Protein AF-A0A7W6NWY3-F1 (afdb_monomer)

Foldseek 3Di:
DQFQCLLAFVPAAAQFKKFKDKQPGPTFWIWHWNHHGGFKTKIWTFGADPNRTQGAIWIWGHPDNDQWDWIWIDGRPHDTDTWTWGHDPQWIWTQDPNAIQIGHRDDQRWGWGGGPPRCIIMTIHTPVDDQDPVNVVVSHVPDD

Mean predicted aligned error: 6.95 Å

Nearest PDB structures (foldseek):
  2dm5-assembly1_A  TM=4.676E-01  e=1.632E-01  Mus musculus
  1yp7-assembly1_A  TM=4.161E-01  e=1.074E-01  Mus musculus
  8rth-assembly1_A  TM=4.627E-01  e=1.544E+00  Trypanosoma brucei
  8f3d-assembly1_H  TM=4.581E-01  e=2.744E+00  Leishmania tarentolae
  2d4r-assembly1_A  TM=4.321E-01  e=7.803E+00  Thermus thermophilus HB8

Solvent-accessible surface area (backbone atoms only — not comparable to full-atom values): 7462 Å² total; per-residue (Å²): 95,38,39,51,58,57,22,34,34,82,83,58,41,62,73,33,47,26,38,28,28,38,58,72,49,69,77,38,33,36,33,36,26,74,34,66,39,49,44,35,40,29,35,38,40,44,33,48,61,95,86,42,81,46,62,35,34,37,37,42,38,44,84,54,55,55,41,56,54,64,26,41,36,24,57,51,68,48,71,79,36,83,21,49,34,43,44,56,97,57,29,39,41,35,48,47,98,84,24,42,41,41,27,30,38,69,102,64,58,48,25,40,38,42,40,62,94,49,102,49,41,34,37,37,40,44,66,91,52,85,83,46,74,73,58,54,49,49,40,63,62,69,78,130

Structure (mmCIF, N/CA/C/O backbone):
data_AF-A0A7W6NWY3-F1
#
_entry.id   AF-A0A7W6NWY3-F1
#
loop_
_atom_site.group_PDB
_atom_site.id
_atom_site.type_symbol
_atom_site.label_atom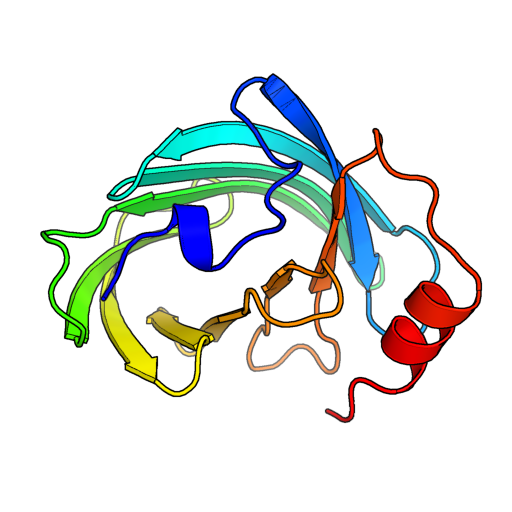_id
_atom_site.label_alt_id
_atom_site.label_comp_id
_atom_site.label_asym_id
_atom_site.label_entity_id
_atom_site.label_seq_id
_atom_site.pdbx_PDB_ins_code
_atom_site.Cartn_x
_atom_site.Cartn_y
_atom_site.Cartn_z
_atom_site.occupancy
_atom_site.B_iso_or_equiv
_atom_site.auth_seq_id
_atom_site.auth_comp_id
_atom_site.auth_asym_id
_atom_site.auth_atom_id
_atom_site.pdbx_PDB_model_num
ATOM 1 N N . MET A 1 1 ? -14.982 -7.746 3.699 1.00 83.75 1 MET A N 1
ATOM 2 C CA . MET A 1 1 ? -14.112 -8.157 4.825 1.00 83.75 1 MET A CA 1
ATOM 3 C C . MET A 1 1 ? -12.797 -7.428 4.657 1.00 83.75 1 MET A C 1
ATOM 5 O O . MET A 1 1 ? -12.273 -7.484 3.552 1.00 83.75 1 MET A O 1
ATOM 9 N N . ALA A 1 2 ? -12.292 -6.750 5.687 1.00 87.50 2 ALA A N 1
ATOM 10 C CA . ALA A 1 2 ? -11.055 -5.959 5.627 1.00 87.50 2 ALA A CA 1
ATOM 11 C C . ALA A 1 2 ? -9.777 -6.799 5.772 1.00 87.50 2 ALA A C 1
ATOM 13 O O . ALA A 1 2 ? -8.904 -6.501 6.576 1.00 87.50 2 ALA A O 1
ATOM 14 N N . ASP A 1 3 ? -9.677 -7.860 4.978 1.00 90.69 3 ASP A N 1
ATOM 15 C CA . ASP A 1 3 ? -8.466 -8.670 4.880 1.00 90.69 3 ASP A CA 1
ATOM 16 C C . ASP A 1 3 ? -7.504 -8.050 3.865 1.00 90.69 3 ASP A C 1
ATOM 18 O O . ASP A 1 3 ? -7.724 -8.149 2.657 1.00 90.69 3 ASP A O 1
ATOM 22 N N . LEU A 1 4 ? -6.442 -7.406 4.354 1.00 88.69 4 LEU A N 1
ATOM 23 C CA . LEU A 1 4 ? -5.458 -6.694 3.532 1.00 88.69 4 LEU A CA 1
ATOM 24 C C . LEU A 1 4 ? -4.803 -7.575 2.465 1.00 88.69 4 LEU A C 1
ATOM 26 O O . LEU A 1 4 ? -4.463 -7.072 1.397 1.00 88.69 4 LEU A O 1
ATOM 30 N N . THR A 1 5 ? -4.688 -8.885 2.702 1.00 88.12 5 THR A N 1
ATOM 31 C CA . THR A 1 5 ? -4.099 -9.818 1.727 1.00 88.12 5 THR A CA 1
ATOM 32 C C . THR A 1 5 ? -4.967 -9.999 0.482 1.00 88.12 5 THR A C 1
ATOM 34 O O . THR A 1 5 ? -4.467 -10.410 -0.560 1.00 88.12 5 THR A O 1
ATOM 37 N N . LYS A 1 6 ? -6.261 -9.662 0.565 1.00 86.31 6 LYS A N 1
ATOM 38 C CA . LYS A 1 6 ? -7.222 -9.790 -0.540 1.00 86.31 6 LYS A CA 1
ATOM 39 C C . LYS A 1 6 ? -7.321 -8.544 -1.416 1.00 86.31 6 LYS A C 1
ATOM 41 O O . LYS A 1 6 ? -7.974 -8.597 -2.451 1.00 86.31 6 LYS A O 1
ATOM 46 N N . PHE A 1 7 ? -6.720 -7.431 -0.995 1.00 83.19 7 PHE A N 1
ATOM 47 C CA . PHE A 1 7 ? -6.793 -6.151 -1.710 1.00 83.19 7 PHE A CA 1
ATOM 48 C C . PHE A 1 7 ? -5.500 -5.787 -2.440 1.00 83.19 7 PHE A C 1
ATOM 50 O O . PHE A 1 7 ? -5.420 -4.721 -3.044 1.00 83.19 7 PHE A O 1
ATOM 57 N N . VAL A 1 8 ? -4.496 -6.657 -2.375 1.00 80.25 8 VAL A N 1
ATOM 58 C CA . VAL A 1 8 ? -3.223 -6.511 -3.079 1.00 80.25 8 VAL A CA 1
ATOM 59 C C . VAL A 1 8 ? -3.007 -7.700 -4.008 1.00 80.25 8 VAL A C 1
ATOM 61 O O . VAL A 1 8 ? -3.720 -8.702 -3.926 1.00 80.25 8 VAL A O 1
ATOM 64 N N . ASN A 1 9 ? -2.018 -7.601 -4.896 1.00 79.31 9 ASN A N 1
ATOM 65 C CA . ASN A 1 9 ? -1.660 -8.709 -5.775 1.00 79.31 9 ASN A CA 1
ATOM 66 C C . ASN A 1 9 ? -1.306 -9.970 -4.948 1.00 79.31 9 ASN A C 1
ATOM 68 O O . ASN A 1 9 ? -0.433 -9.878 -4.086 1.00 79.31 9 ASN A O 1
ATOM 72 N N . PRO A 1 10 ? -1.903 -11.149 -5.220 1.00 79.75 10 PRO A N 1
ATOM 73 C CA . PRO A 1 10 ? -1.596 -12.396 -4.504 1.00 79.75 10 PRO A CA 1
ATOM 74 C C . PRO A 1 10 ? -0.128 -12.848 -4.579 1.00 79.75 10 PRO A C 1
ATOM 76 O O . PRO A 1 10 ? 0.322 -13.656 -3.761 1.00 79.75 10 PRO A O 1
ATOM 79 N N . ALA A 1 11 ? 0.615 -12.366 -5.575 1.00 81.56 11 ALA A N 1
ATOM 80 C CA . ALA A 1 11 ? 2.046 -12.589 -5.700 1.00 81.56 11 ALA A CA 1
ATOM 81 C C . ALA A 1 11 ? 2.869 -11.786 -4.686 1.00 81.56 11 ALA A C 1
ATOM 83 O O . ALA A 1 11 ? 3.958 -12.224 -4.316 1.00 81.56 11 ALA A O 1
ATOM 84 N N . LEU A 1 12 ? 2.352 -10.649 -4.204 1.00 83.44 12 LEU A N 1
ATOM 85 C CA . LEU A 1 12 ? 3.005 -9.878 -3.154 1.00 83.44 12 LEU A CA 1
ATOM 86 C C . LEU A 1 12 ? 2.966 -10.674 -1.855 1.00 83.44 12 LEU A C 1
ATOM 88 O O . LEU A 1 12 ? 1.911 -11.047 -1.343 1.00 83.44 12 LEU A O 1
ATOM 92 N N . LYS A 1 13 ? 4.150 -10.929 -1.313 1.00 86.62 13 LYS A N 1
ATOM 93 C CA . LYS A 1 13 ? 4.365 -11.626 -0.046 1.00 86.62 13 LYS A CA 1
ATOM 94 C C . LYS A 1 13 ? 5.418 -10.876 0.743 1.00 86.62 13 LYS A C 1
ATOM 96 O O . LYS A 1 13 ? 6.154 -10.070 0.191 1.00 86.62 13 LYS A O 1
ATOM 101 N N . GLN A 1 14 ? 5.508 -11.138 2.040 1.00 91.00 14 GLN A N 1
ATOM 102 C CA . GLN A 1 14 ? 6.591 -10.582 2.844 1.00 91.00 14 GLN A CA 1
ATOM 103 C C . GLN A 1 14 ? 7.959 -10.903 2.215 1.00 91.00 14 GLN A C 1
ATOM 105 O O . GLN A 1 14 ? 8.239 -12.056 1.899 1.00 91.00 14 GLN A O 1
ATOM 110 N N . GLY A 1 15 ? 8.798 -9.878 2.066 1.00 89.50 15 GLY A N 1
ATOM 111 C CA . GLY A 1 15 ? 10.108 -9.956 1.419 1.00 89.50 15 GLY A CA 1
ATOM 112 C C . GLY A 1 15 ? 10.085 -9.729 -0.095 1.00 89.50 15 GLY A C 1
ATOM 113 O O . GLY A 1 15 ? 11.146 -9.511 -0.670 1.00 89.50 15 GLY A O 1
ATOM 114 N N . GLU A 1 16 ? 8.909 -9.728 -0.726 1.00 90.12 16 GLU A N 1
ATOM 115 C CA . GLU A 1 16 ? 8.770 -9.538 -2.170 1.00 90.12 16 GLU A CA 1
ATOM 116 C C . GLU A 1 16 ? 9.060 -8.086 -2.564 1.00 90.12 16 GLU A C 1
ATOM 118 O O . GLU A 1 16 ? 8.642 -7.144 -1.878 1.00 90.12 16 GLU A O 1
ATOM 123 N N . THR A 1 17 ? 9.752 -7.903 -3.684 1.00 92.19 17 THR A N 1
ATOM 124 C CA . THR A 1 17 ? 9.954 -6.597 -4.314 1.00 92.19 17 THR A CA 1
ATOM 125 C C . THR A 1 17 ? 8.859 -6.298 -5.326 1.00 92.19 17 THR A C 1
ATOM 127 O O . THR A 1 17 ? 8.243 -7.191 -5.910 1.00 92.19 17 THR A O 1
ATOM 130 N N . TYR A 1 18 ? 8.611 -5.017 -5.545 1.00 89.19 18 TYR A N 1
ATOM 131 C CA . TYR A 1 18 ? 7.637 -4.562 -6.520 1.00 89.19 18 TYR A CA 1
ATOM 132 C C . TYR A 1 18 ? 8.108 -3.299 -7.221 1.00 89.19 18 TYR A C 1
ATOM 134 O O . TYR A 1 18 ? 8.849 -2.490 -6.661 1.00 89.19 18 TYR A O 1
ATOM 142 N N . ASP A 1 19 ? 7.634 -3.125 -8.440 1.00 88.81 19 ASP A N 1
ATOM 143 C CA . ASP A 1 19 ? 7.827 -1.938 -9.242 1.00 88.81 19 ASP A CA 1
ATOM 144 C C . ASP A 1 19 ? 6.690 -0.951 -8.975 1.00 88.81 19 ASP A C 1
ATOM 146 O O . ASP A 1 19 ? 5.539 -1.325 -8.719 1.00 88.81 19 ASP A O 1
ATOM 150 N N . VAL A 1 20 ? 7.037 0.333 -8.995 1.00 86.12 20 VAL A N 1
ATOM 151 C CA . VAL A 1 20 ? 6.106 1.435 -8.756 1.00 86.12 20 VAL A CA 1
ATOM 152 C C . VAL A 1 20 ? 5.921 2.186 -10.057 1.00 86.12 20 VAL A C 1
ATOM 154 O O . VAL A 1 20 ? 6.890 2.640 -10.666 1.00 86.12 20 VAL A O 1
ATOM 157 N N . TYR A 1 21 ? 4.670 2.359 -10.454 1.00 83.75 21 TYR A N 1
ATOM 158 C CA . TYR A 1 21 ? 4.275 3.017 -11.687 1.00 83.75 21 TYR A CA 1
ATOM 159 C C . TYR A 1 21 ? 3.413 4.225 -11.373 1.00 83.75 21 TYR A C 1
ATOM 161 O O . TYR A 1 21 ? 2.702 4.269 -10.370 1.00 83.75 21 TYR A O 1
ATOM 169 N N . LEU A 1 22 ? 3.464 5.210 -12.255 1.00 77.69 22 LEU A N 1
ATOM 170 C CA . LEU A 1 22 ? 2.505 6.299 -12.280 1.00 77.69 22 LEU A CA 1
ATOM 171 C C . LEU A 1 22 ? 1.613 6.052 -13.493 1.00 77.69 22 LEU A C 1
ATOM 173 O O . LEU A 1 22 ? 2.135 5.731 -14.554 1.00 77.69 22 LEU A O 1
ATOM 177 N N . ASN A 1 23 ? 0.295 6.173 -13.343 1.00 69.25 23 ASN A N 1
ATOM 178 C CA . ASN A 1 23 ? -0.666 6.018 -14.440 1.00 69.25 23 ASN A CA 1
ATOM 179 C C . ASN A 1 23 ? -0.158 6.713 -15.727 1.00 69.25 23 ASN A C 1
ATOM 181 O O . ASN A 1 23 ? 0.214 7.888 -15.673 1.00 69.25 23 ASN A O 1
ATOM 185 N N . ARG A 1 24 ? -0.113 5.992 -16.857 1.00 64.62 24 ARG A N 1
ATOM 186 C CA . ARG A 1 24 ? 0.436 6.404 -18.173 1.00 64.62 24 ARG A CA 1
ATOM 187 C C . ARG A 1 24 ? 1.945 6.684 -18.264 1.00 64.62 24 ARG A C 1
ATOM 189 O O . ARG A 1 24 ? 2.402 7.142 -19.311 1.00 64.62 24 ARG A O 1
ATOM 196 N N . PHE A 1 25 ? 2.733 6.417 -17.228 1.00 66.94 25 PHE A N 1
ATOM 197 C CA . PHE A 1 25 ? 4.189 6.585 -17.242 1.00 66.94 25 PHE A CA 1
ATOM 198 C C . PHE A 1 25 ? 4.911 5.258 -16.970 1.00 66.94 25 PHE A C 1
ATOM 200 O O . PHE A 1 25 ? 4.372 4.391 -16.278 1.00 66.94 25 PHE A O 1
ATOM 207 N N . PRO A 1 26 ? 6.148 5.099 -17.482 1.00 76.25 26 PRO A N 1
ATOM 208 C CA . PRO A 1 26 ? 6.972 3.937 -17.168 1.00 76.25 26 PRO A CA 1
ATOM 209 C C . PRO A 1 26 ? 7.271 3.872 -15.667 1.00 76.25 26 PRO A C 1
ATOM 211 O O . PRO A 1 26 ? 7.032 4.831 -14.930 1.00 76.25 26 PRO A O 1
ATOM 214 N N . GLN A 1 27 ? 7.835 2.748 -15.230 1.00 85.06 27 GLN A N 1
ATOM 215 C CA . GLN A 1 27 ? 8.301 2.540 -13.863 1.00 85.06 27 GLN A CA 1
ATOM 216 C C . GLN A 1 27 ? 9.020 3.786 -13.311 1.00 85.06 27 GLN A C 1
ATOM 218 O O . GLN A 1 27 ? 10.026 4.249 -13.851 1.00 85.06 27 GLN A O 1
ATOM 223 N N . ILE A 1 28 ? 8.493 4.324 -12.213 1.00 85.31 28 ILE A N 1
ATOM 224 C CA . ILE A 1 28 ? 8.993 5.529 -11.535 1.00 85.31 28 ILE A CA 1
ATOM 225 C C . ILE A 1 28 ? 9.784 5.208 -10.265 1.00 85.31 28 ILE A C 1
ATOM 227 O O . ILE A 1 28 ? 10.295 6.117 -9.604 1.00 85.31 28 ILE A O 1
ATOM 231 N N . GLY A 1 29 ? 9.847 3.935 -9.887 1.00 88.88 29 GLY A N 1
ATOM 232 C CA . GLY A 1 29 ? 10.512 3.493 -8.677 1.00 88.88 29 GLY A CA 1
ATOM 233 C C . GLY A 1 29 ? 10.305 2.019 -8.387 1.00 88.88 29 GLY A C 1
ATOM 234 O O . GLY A 1 29 ? 9.854 1.244 -9.232 1.00 88.88 29 GLY A O 1
ATOM 235 N N . SER A 1 30 ? 10.635 1.652 -7.159 1.00 92.31 30 SER A N 1
ATOM 236 C CA . SER A 1 30 ? 10.494 0.295 -6.649 1.00 92.31 30 SER A CA 1
ATOM 237 C C . SER A 1 30 ? 10.161 0.322 -5.164 1.00 92.31 30 SER A C 1
ATOM 239 O O . SER A 1 30 ? 10.173 1.368 -4.508 1.00 92.31 30 SER A O 1
ATOM 241 N N . GLY A 1 31 ? 9.845 -0.839 -4.626 1.00 91.31 31 GLY A N 1
ATOM 242 C CA . GLY A 1 31 ? 9.584 -1.016 -3.219 1.00 91.31 31 GLY A CA 1
ATOM 243 C C . GLY A 1 31 ? 9.712 -2.466 -2.806 1.00 91.31 31 GLY A C 1
ATOM 244 O O . GLY A 1 31 ? 10.021 -3.350 -3.609 1.00 91.31 31 GLY A O 1
ATOM 245 N N . ASN A 1 32 ? 9.479 -2.711 -1.525 1.00 93.44 32 ASN A N 1
ATOM 246 C CA . ASN A 1 32 ? 9.433 -4.061 -0.996 1.00 93.44 32 ASN A CA 1
ATOM 247 C C . ASN A 1 32 ? 8.363 -4.197 0.084 1.00 93.44 32 ASN A C 1
ATOM 249 O O . ASN A 1 32 ? 8.044 -3.257 0.818 1.00 93.44 32 ASN A O 1
ATOM 253 N N . VAL A 1 33 ? 7.806 -5.395 0.188 1.00 92.12 33 VAL A N 1
ATOM 254 C CA . VAL A 1 33 ? 6.820 -5.742 1.204 1.00 92.12 33 VAL A CA 1
ATOM 255 C C . VAL A 1 33 ? 7.564 -6.115 2.482 1.00 92.12 33 VAL A C 1
ATOM 257 O O . VAL A 1 33 ? 8.207 -7.163 2.561 1.00 92.12 33 VAL A O 1
ATOM 260 N N . LYS A 1 34 ? 7.483 -5.272 3.509 1.00 93.50 34 LYS A N 1
ATOM 261 C CA . LYS A 1 34 ? 8.062 -5.553 4.831 1.00 93.50 34 LYS A CA 1
ATOM 262 C C . LYS A 1 34 ? 7.181 -6.500 5.639 1.00 93.50 34 LYS A C 1
ATOM 264 O O . LYS A 1 34 ? 7.696 -7.389 6.313 1.00 93.50 34 LYS A O 1
ATOM 269 N N . ALA A 1 35 ? 5.863 -6.345 5.537 1.00 93.69 35 ALA A N 1
ATOM 270 C CA . ALA A 1 35 ? 4.883 -7.255 6.117 1.00 93.69 35 ALA A CA 1
ATOM 271 C C . ALA A 1 35 ? 3.582 -7.224 5.311 1.00 93.69 35 ALA A C 1
ATOM 273 O O . ALA A 1 35 ? 3.126 -6.162 4.898 1.00 93.69 35 ALA A O 1
ATOM 274 N N . LEU A 1 36 ? 2.955 -8.384 5.130 1.00 92.38 36 LEU A N 1
ATOM 275 C CA . LEU A 1 36 ? 1.618 -8.483 4.554 1.00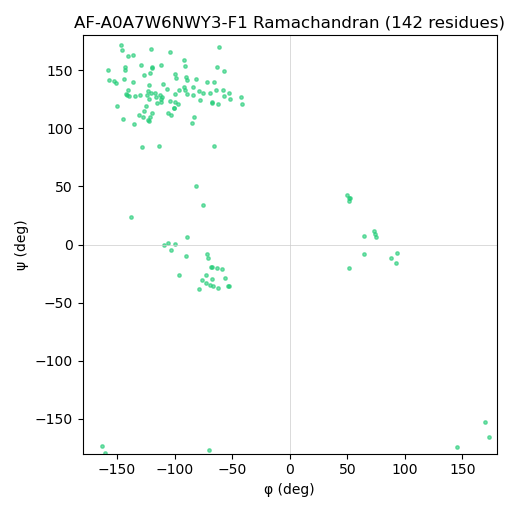 92.38 36 LEU A CA 1
ATOM 276 C C . LEU A 1 36 ? 0.862 -9.625 5.230 1.00 92.38 36 LEU A C 1
ATOM 278 O O . LEU A 1 36 ? 1.180 -10.799 5.056 1.00 92.38 36 LEU A O 1
ATOM 282 N N . GLN A 1 37 ? -0.110 -9.254 6.049 1.00 94.25 37 GLN A N 1
ATOM 283 C CA . GLN A 1 37 ? -0.950 -10.124 6.864 1.00 94.25 37 GLN A CA 1
ATOM 284 C C . GLN A 1 37 ? -2.386 -9.584 6.835 1.00 94.25 37 GLN A C 1
ATOM 286 O O . GLN A 1 37 ? -2.574 -8.403 6.536 1.00 94.25 37 GLN A O 1
ATOM 291 N N . PRO A 1 38 ? -3.410 -10.378 7.201 1.00 94.06 38 PRO A N 1
ATOM 292 C CA . PRO A 1 38 ? -4.804 -9.948 7.078 1.00 94.06 38 PRO A CA 1
ATOM 293 C C . PRO A 1 38 ? -5.130 -8.598 7.726 1.00 94.06 38 PRO A C 1
ATOM 295 O O . PRO A 1 38 ? -5.903 -7.827 7.169 1.00 94.06 38 PRO A O 1
ATOM 298 N N . LEU A 1 39 ? -4.506 -8.284 8.866 1.00 95.50 39 LEU A N 1
ATOM 299 C CA . LEU A 1 39 ? -4.745 -7.042 9.609 1.00 95.50 39 LEU A CA 1
ATOM 300 C C . LEU A 1 39 ? -3.576 -6.050 9.563 1.00 95.50 39 LEU A C 1
ATOM 302 O O . LEU A 1 39 ? -3.676 -4.975 10.153 1.00 95.50 39 LEU A O 1
ATOM 306 N N . GLN A 1 40 ? -2.476 -6.375 8.881 1.00 95.12 40 GLN A N 1
ATOM 307 C CA . GLN A 1 40 ? -1.314 -5.493 8.790 1.00 95.12 40 GLN A CA 1
ATOM 308 C C . GLN A 1 40 ? -0.659 -5.536 7.407 1.00 95.12 40 GLN A C 1
ATOM 310 O O . GLN A 1 40 ? -0.272 -6.600 6.933 1.00 95.12 40 GLN A O 1
ATOM 315 N N . ALA A 1 41 ? -0.437 -4.363 6.817 1.00 92.12 41 ALA A N 1
ATOM 316 C CA . ALA A 1 41 ? 0.414 -4.182 5.646 1.00 92.12 41 ALA A CA 1
ATOM 317 C C . ALA A 1 41 ? 1.506 -3.157 5.962 1.00 92.12 41 ALA A C 1
ATOM 319 O O . ALA A 1 41 ? 1.213 -2.091 6.498 1.00 92.12 41 ALA A O 1
ATOM 320 N N . ASP A 1 42 ? 2.748 -3.491 5.640 1.00 93.19 42 ASP A N 1
ATOM 321 C CA . ASP A 1 42 ? 3.920 -2.630 5.751 1.00 93.19 42 ASP A CA 1
ATOM 322 C C . ASP A 1 42 ? 4.674 -2.695 4.421 1.00 93.19 42 ASP A C 1
ATOM 324 O O . ASP A 1 42 ? 5.186 -3.750 4.026 1.00 93.19 42 ASP A O 1
ATOM 328 N N . LEU A 1 43 ? 4.658 -1.580 3.700 1.00 90.06 43 LEU A N 1
ATOM 329 C CA . LEU A 1 43 ? 5.140 -1.452 2.334 1.00 90.06 43 LEU A CA 1
ATOM 330 C C . LEU A 1 43 ? 6.166 -0.325 2.279 1.00 90.06 43 LEU A C 1
ATOM 332 O O . LEU A 1 43 ? 5.836 0.830 2.533 1.00 90.06 43 LEU A O 1
ATOM 336 N N . TYR A 1 44 ? 7.395 -0.644 1.898 1.00 90.81 44 TYR A N 1
ATOM 337 C CA . TYR A 1 44 ? 8.421 0.362 1.663 1.00 90.81 44 TYR A CA 1
ATOM 338 C C . TYR A 1 44 ? 8.417 0.811 0.210 1.00 90.81 44 TYR A C 1
ATOM 340 O O . TYR A 1 44 ? 8.454 -0.041 -0.673 1.00 90.81 44 TYR A O 1
ATOM 348 N N . VAL A 1 45 ? 8.450 2.119 -0.028 1.00 88.56 45 VAL A N 1
ATOM 349 C CA . VAL A 1 45 ? 8.472 2.724 -1.365 1.00 88.56 45 VAL A CA 1
ATOM 350 C C . VAL A 1 45 ? 9.707 3.613 -1.522 1.00 88.56 45 VAL A C 1
ATOM 352 O O . VAL A 1 45 ? 10.021 4.391 -0.620 1.00 88.56 45 VAL A O 1
ATOM 355 N N . ASP A 1 46 ? 10.370 3.537 -2.677 1.00 89.81 46 ASP A N 1
ATOM 356 C CA . ASP A 1 46 ? 11.385 4.485 -3.159 1.0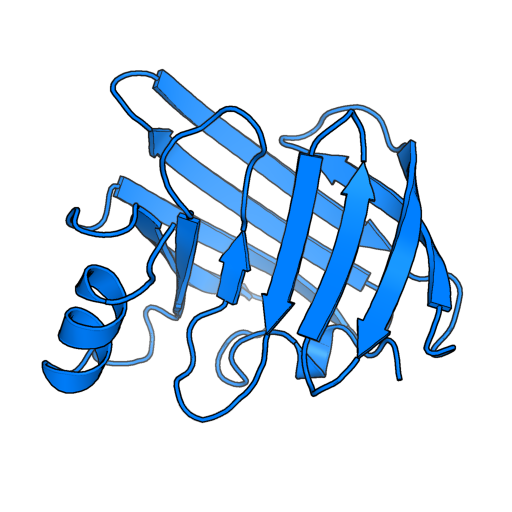0 89.81 46 ASP A CA 1
ATOM 357 C C . ASP A 1 46 ? 11.122 4.797 -4.645 1.00 89.81 46 ASP A C 1
ATOM 359 O O . ASP A 1 46 ? 11.359 3.976 -5.536 1.00 89.81 46 ASP A O 1
ATOM 363 N N . ALA A 1 47 ? 10.555 5.971 -4.915 1.00 86.94 47 ALA A N 1
ATOM 364 C CA . ALA A 1 47 ? 10.101 6.378 -6.240 1.00 86.94 47 ALA A CA 1
ATOM 365 C C . ALA A 1 47 ? 10.279 7.880 -6.483 1.00 86.94 47 ALA A C 1
ATOM 367 O O . ALA A 1 47 ? 10.509 8.665 -5.563 1.00 86.94 47 ALA A O 1
ATOM 368 N N . LYS A 1 48 ? 10.134 8.311 -7.739 1.00 84.62 48 LYS A N 1
ATOM 369 C CA . LYS A 1 48 ? 10.176 9.725 -8.127 1.00 84.62 48 LYS A CA 1
ATOM 370 C C . LYS A 1 48 ? 8.897 10.130 -8.854 1.00 84.62 48 LYS A C 1
ATOM 372 O O . LYS A 1 48 ? 8.709 9.798 -10.019 1.00 84.62 48 LYS A O 1
ATOM 377 N N . ILE A 1 49 ? 8.041 10.908 -8.194 1.00 76.75 49 ILE A N 1
ATOM 378 C CA . ILE A 1 49 ? 6.791 11.414 -8.781 1.00 76.75 49 ILE A CA 1
ATOM 379 C C . ILE A 1 49 ? 6.987 12.856 -9.231 1.00 76.75 49 ILE A C 1
ATOM 381 O O . ILE A 1 49 ? 7.250 13.739 -8.413 1.00 76.75 49 ILE A O 1
ATOM 385 N N . LEU A 1 50 ? 6.850 13.100 -10.538 1.00 77.31 50 LEU A N 1
ATOM 386 C CA . LEU A 1 50 ? 6.917 14.441 -11.138 1.00 77.31 50 LEU A CA 1
ATOM 387 C C . LEU A 1 50 ? 8.151 15.246 -10.683 1.00 77.31 50 LEU A C 1
ATOM 389 O O . LEU A 1 50 ? 8.057 16.423 -10.346 1.00 77.31 50 LEU A O 1
ATOM 393 N N . GLY A 1 51 ? 9.317 14.597 -10.618 1.00 75.88 51 GLY A N 1
ATOM 394 C CA . GLY A 1 51 ? 10.561 15.245 -10.190 1.00 75.88 51 GLY A CA 1
ATOM 395 C C . GLY A 1 51 ? 10.874 15.142 -8.693 1.00 75.88 51 GLY A C 1
ATOM 396 O O . GLY A 1 51 ? 12.032 15.324 -8.322 1.00 75.88 51 GLY A O 1
ATOM 397 N N . ASN A 1 52 ? 9.900 14.784 -7.855 1.00 77.69 52 ASN A N 1
ATOM 398 C CA . ASN A 1 52 ? 10.043 14.744 -6.400 1.00 77.69 52 ASN A CA 1
ATOM 399 C C . ASN A 1 52 ? 10.296 13.321 -5.906 1.00 77.69 52 ASN A C 1
ATOM 401 O O . ASN A 1 52 ? 9.555 12.401 -6.250 1.00 77.69 52 ASN A O 1
ATOM 405 N N . ALA A 1 53 ? 11.333 13.146 -5.086 1.00 82.00 53 ALA A N 1
ATOM 406 C CA . ALA A 1 53 ? 11.601 11.868 -4.441 1.00 82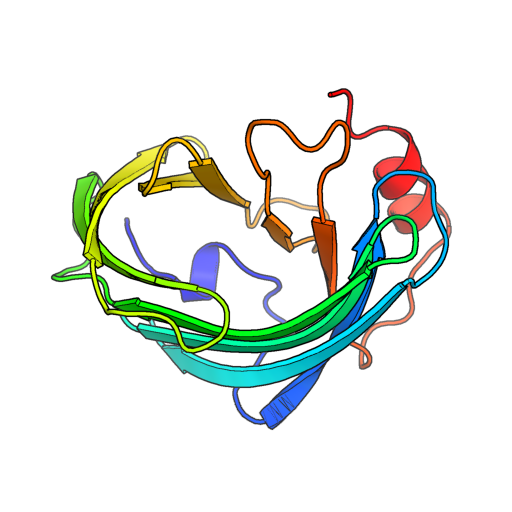.00 53 ALA A CA 1
ATOM 407 C C . ALA A 1 53 ? 10.523 11.569 -3.389 1.00 82.00 53 ALA A C 1
ATOM 409 O O . ALA A 1 53 ? 10.219 12.401 -2.533 1.00 82.00 53 ALA A O 1
ATOM 410 N N . ILE A 1 54 ? 9.973 10.364 -3.457 1.00 80.31 54 ILE A N 1
ATOM 411 C CA . ILE A 1 54 ? 9.035 9.791 -2.503 1.00 80.31 54 ILE A CA 1
ATOM 412 C C . ILE A 1 54 ? 9.691 8.544 -1.944 1.00 80.31 54 ILE A C 1
ATOM 414 O O . ILE A 1 54 ? 9.907 7.575 -2.666 1.00 80.31 54 ILE A O 1
ATOM 418 N N . LYS A 1 55 ? 10.013 8.580 -0.654 1.00 87.31 55 LYS A N 1
ATOM 419 C CA . LYS A 1 55 ? 10.741 7.504 0.004 1.00 87.31 55 LYS A CA 1
ATOM 420 C C . LYS A 1 55 ? 10.215 7.278 1.409 1.00 87.31 55 LYS A C 1
ATOM 422 O O . LYS A 1 55 ? 10.134 8.230 2.182 1.00 87.31 55 LYS A O 1
ATOM 427 N N . GLY A 1 56 ? 9.892 6.034 1.746 1.00 86.31 56 GLY A N 1
ATOM 428 C CA . GLY A 1 56 ? 9.528 5.644 3.105 1.00 86.31 56 GLY A CA 1
ATOM 429 C C . GLY A 1 56 ? 8.464 4.557 3.181 1.00 86.31 56 GLY A C 1
ATOM 430 O O . GLY A 1 56 ? 8.041 3.993 2.176 1.00 86.31 56 GLY A O 1
ATOM 431 N N . ASP A 1 57 ? 8.037 4.285 4.412 1.00 88.06 57 ASP A N 1
ATOM 432 C CA . ASP A 1 57 ? 7.111 3.201 4.737 1.00 88.06 57 ASP A CA 1
ATOM 433 C C . ASP A 1 57 ? 5.651 3.644 4.733 1.00 88.06 57 ASP A C 1
ATOM 435 O O . ASP A 1 57 ? 5.296 4.673 5.312 1.00 88.06 57 ASP A O 1
ATOM 439 N N . ILE A 1 58 ? 4.797 2.832 4.124 1.00 87.75 58 ILE A N 1
ATOM 440 C CA . ILE A 1 58 ? 3.345 2.900 4.219 1.00 87.75 58 ILE A CA 1
ATOM 441 C C . ILE A 1 58 ? 2.900 1.749 5.115 1.00 87.75 58 ILE A C 1
ATOM 443 O O . ILE A 1 58 ? 3.015 0.580 4.750 1.00 87.75 58 ILE A O 1
ATOM 447 N N . LEU A 1 59 ? 2.374 2.091 6.287 1.00 91.62 59 LEU A N 1
ATOM 448 C CA . LEU A 1 59 ? 1.890 1.128 7.272 1.00 91.62 59 LEU A CA 1
ATOM 449 C C . LEU A 1 59 ? 0.378 1.251 7.396 1.00 91.62 59 LEU A C 1
ATOM 451 O O . LEU A 1 59 ? -0.120 2.340 7.662 1.00 91.62 59 LEU A O 1
ATOM 455 N N . ILE A 1 60 ? -0.338 0.137 7.282 1.00 92.69 60 ILE A N 1
ATOM 456 C CA . ILE A 1 60 ? -1.779 0.037 7.522 1.00 92.69 60 ILE A CA 1
ATOM 457 C C . ILE A 1 60 ? -2.007 -1.046 8.574 1.00 92.69 60 ILE A C 1
ATOM 459 O O . ILE A 1 60 ? -1.517 -2.166 8.430 1.00 92.69 60 ILE A O 1
ATOM 463 N N . ARG A 1 61 ? -2.761 -0.725 9.628 1.00 95.88 61 ARG A N 1
ATOM 464 C CA . ARG A 1 61 ? -3.200 -1.683 10.651 1.00 95.88 61 ARG A CA 1
ATOM 465 C C . ARG A 1 61 ? -4.709 -1.614 10.823 1.00 95.88 61 ARG A C 1
ATOM 467 O O . ARG A 1 61 ? -5.242 -0.592 11.264 1.00 95.88 61 ARG A O 1
ATOM 474 N N . MET A 1 62 ? -5.375 -2.708 10.482 1.00 95.62 62 MET A N 1
ATOM 475 C CA . MET A 1 62 ? -6.807 -2.884 10.694 1.00 95.62 62 MET A CA 1
ATOM 476 C C . MET A 1 62 ? -7.070 -3.318 12.141 1.00 95.62 62 MET A C 1
ATOM 478 O O . MET A 1 62 ? -6.280 -4.087 12.692 1.00 95.62 62 MET A O 1
ATOM 482 N N . PRO A 1 63 ? -8.156 -2.845 12.775 1.00 95.44 63 PRO A N 1
ATOM 483 C CA . PRO A 1 63 ? -8.521 -3.286 14.120 1.00 95.44 63 PRO A CA 1
ATOM 484 C C . PRO A 1 63 ? -9.075 -4.719 14.121 1.00 95.44 63 PRO A C 1
ATOM 486 O O . PRO A 1 63 ? -8.875 -5.462 15.077 1.00 95.44 63 PRO A O 1
ATOM 489 N N . ASP A 1 64 ? -9.769 -5.096 13.047 1.00 95.25 64 ASP A N 1
ATOM 490 C CA . ASP A 1 64 ? -10.446 -6.370 12.842 1.00 95.25 64 ASP A CA 1
ATOM 491 C C . ASP A 1 64 ? -10.755 -6.569 11.342 1.00 95.25 64 ASP A C 1
ATOM 493 O O . ASP A 1 64 ? -10.324 -5.796 10.486 1.00 95.25 64 ASP A O 1
ATOM 497 N N . LEU A 1 65 ? -11.497 -7.631 11.017 1.00 94.81 65 LEU A N 1
ATOM 498 C CA . LEU A 1 65 ? -11.900 -7.974 9.651 1.00 94.81 65 LEU A CA 1
ATOM 499 C C . LEU A 1 65 ? -13.237 -7.338 9.226 1.00 94.81 65 LEU A C 1
ATOM 501 O O . LEU A 1 65 ? -13.756 -7.672 8.146 1.00 94.81 65 LEU A O 1
ATOM 505 N N . ALA A 1 66 ? -13.818 -6.453 10.045 1.00 95.50 66 ALA A N 1
ATOM 506 C CA . ALA A 1 66 ? -15.090 -5.815 9.733 1.00 95.50 66 ALA A CA 1
ATOM 507 C C . ALA A 1 66 ? -15.000 -5.081 8.383 1.00 95.50 66 ALA A C 1
ATOM 509 O O . ALA A 1 66 ? -13.934 -4.636 7.967 1.00 95.50 66 ALA A O 1
ATOM 510 N N . PRO A 1 67 ? -16.095 -4.974 7.617 1.00 92.69 67 PRO A N 1
ATOM 511 C CA . PRO A 1 67 ? -16.040 -4.333 6.310 1.00 92.69 67 PRO A CA 1
ATOM 512 C C . PRO A 1 67 ? -15.869 -2.811 6.389 1.00 92.69 67 PRO A C 1
ATOM 514 O O . PRO A 1 67 ? -15.672 -2.192 5.350 1.00 92.69 67 PRO A O 1
ATOM 517 N N . SER A 1 68 ? -15.957 -2.203 7.570 1.00 95.56 68 SER A N 1
ATOM 518 C CA . SER A 1 68 ? -15.786 -0.767 7.783 1.00 95.56 68 SER A CA 1
ATOM 519 C C . SER A 1 68 ? -15.409 -0.482 9.230 1.00 95.56 68 SER A C 1
ATOM 521 O O . SER A 1 68 ? -15.878 -1.180 10.127 1.00 95.56 68 SER A O 1
ATOM 523 N N . GLY A 1 69 ? -14.656 0.587 9.466 1.00 95.19 69 GLY A N 1
ATOM 524 C CA . GLY A 1 69 ? -14.261 1.002 10.810 1.00 95.19 69 GLY A CA 1
ATOM 525 C C . GLY A 1 69 ? -13.203 2.096 10.774 1.00 95.19 69 GLY A C 1
ATOM 526 O O . GLY A 1 69 ? -13.114 2.842 9.800 1.00 95.19 69 GLY A O 1
ATOM 527 N N . THR A 1 70 ? -12.382 2.163 11.820 1.00 96.31 70 THR A N 1
ATOM 528 C CA . THR A 1 70 ? -11.220 3.057 11.893 1.00 96.31 70 THR A CA 1
ATOM 529 C C . THR A 1 70 ? -9.951 2.220 11.950 1.00 96.31 70 THR A C 1
ATOM 531 O O . THR A 1 70 ? -9.791 1.400 12.850 1.00 96.31 70 THR A O 1
ATOM 534 N N . CYS A 1 71 ? -9.051 2.419 10.994 1.00 94.75 71 CYS A N 1
ATOM 535 C CA . CYS A 1 71 ? -7.735 1.793 10.968 1.00 94.75 71 CYS A CA 1
ATOM 536 C C . CYS A 1 71 ? -6.658 2.796 11.378 1.00 94.75 71 CYS A C 1
ATOM 538 O O . CYS A 1 71 ? -6.875 4.010 11.366 1.00 94.75 71 CYS A O 1
ATOM 540 N N . LYS A 1 72 ? -5.467 2.284 11.678 1.00 95.38 72 LYS A N 1
ATOM 541 C CA . LYS A 1 72 ? -4.266 3.103 11.817 1.00 95.38 72 LYS A CA 1
ATOM 542 C C . LYS A 1 72 ? -3.487 3.104 10.508 1.00 95.38 72 LYS A C 1
ATOM 544 O O . LYS A 1 72 ? -3.241 2.035 9.952 1.00 95.38 72 LYS A O 1
ATOM 549 N N . ILE A 1 73 ? -3.061 4.275 10.046 1.00 90.94 73 ILE A N 1
ATOM 550 C CA . ILE A 1 73 ? -2.256 4.423 8.831 1.00 90.94 73 ILE A CA 1
ATOM 551 C C . ILE A 1 73 ? -1.097 5.402 9.034 1.00 90.94 73 ILE A C 1
ATOM 553 O O . ILE A 1 73 ? -1.262 6.438 9.672 1.00 90.94 73 ILE A O 1
ATOM 557 N N . SER A 1 74 ? 0.076 5.085 8.495 1.00 89.44 74 SER A N 1
ATOM 558 C CA . SER A 1 74 ? 1.218 5.999 8.374 1.00 89.44 74 SER A CA 1
ATOM 559 C C . SER A 1 74 ? 1.684 6.031 6.921 1.00 89.44 74 SER A C 1
ATOM 561 O O . SER A 1 74 ? 1.608 5.023 6.219 1.00 89.44 74 SER A O 1
ATOM 563 N N . PHE A 1 75 ? 2.149 7.199 6.474 1.00 82.81 75 PHE A N 1
ATOM 564 C CA . PHE A 1 75 ? 2.674 7.413 5.129 1.00 82.81 75 PHE A CA 1
ATOM 565 C C . PHE A 1 75 ? 4.116 7.888 5.185 1.00 82.81 75 PHE A C 1
ATOM 567 O O . PHE A 1 75 ? 4.408 8.878 5.857 1.00 82.81 75 PHE A O 1
ATOM 574 N N . LEU A 1 76 ? 4.976 7.238 4.403 1.00 82.94 76 LEU A N 1
ATOM 575 C CA . LEU A 1 76 ? 6.381 7.587 4.196 1.00 82.94 76 LEU A CA 1
ATOM 576 C C . LEU A 1 76 ? 7.154 7.772 5.514 1.00 82.94 76 LEU A C 1
ATOM 578 O O . LEU A 1 76 ? 7.945 8.700 5.656 1.00 82.94 76 LEU A O 1
ATOM 582 N N . GLY A 1 77 ? 6.890 6.912 6.503 1.00 77.31 77 GLY A N 1
ATOM 583 C CA . GLY A 1 77 ? 7.495 7.004 7.840 1.00 77.31 77 GLY A CA 1
ATOM 584 C C . GLY A 1 77 ? 6.957 8.143 8.721 1.00 77.31 77 GLY A C 1
ATOM 585 O O . GLY A 1 77 ? 7.536 8.440 9.764 1.00 77.31 77 GLY A O 1
ATOM 586 N N . GLY A 1 78 ? 5.860 8.790 8.319 1.00 83.69 78 GLY A N 1
ATOM 587 C CA . GLY A 1 78 ? 5.165 9.808 9.105 1.00 83.69 78 GLY A CA 1
ATOM 588 C C . GLY A 1 78 ? 4.442 9.254 10.345 1.00 83.69 78 GLY A C 1
ATOM 589 O O . GLY A 1 78 ? 4.499 8.055 10.639 1.00 83.69 78 GLY A O 1
ATOM 590 N N . PRO A 1 79 ? 3.724 10.107 11.097 1.00 87.75 79 PRO A N 1
ATOM 591 C CA . PRO A 1 79 ? 2.989 9.669 12.278 1.00 87.75 79 PRO A CA 1
ATOM 592 C C . PRO A 1 79 ? 1.879 8.671 11.924 1.00 87.75 79 PRO A C 1
ATOM 594 O O . PRO A 1 79 ? 1.316 8.697 10.830 1.00 87.75 79 PRO A O 1
ATOM 597 N N . LEU A 1 80 ? 1.549 7.806 12.883 1.00 91.00 80 LEU A N 1
ATOM 598 C CA . LEU A 1 80 ? 0.423 6.884 12.789 1.00 91.00 80 LEU A CA 1
ATOM 599 C C . LEU A 1 80 ? -0.881 7.641 13.077 1.00 91.00 80 LEU A C 1
ATOM 601 O O . LEU A 1 80 ? -1.026 8.248 14.138 1.00 91.00 80 LEU A O 1
ATOM 605 N N . LEU A 1 81 ? -1.830 7.591 12.152 1.00 91.62 81 LEU A N 1
ATOM 606 C CA . LEU A 1 81 ? -3.070 8.360 12.193 1.00 91.62 81 LEU A CA 1
ATOM 607 C C . LEU A 1 81 ? -4.283 7.443 12.180 1.00 91.62 81 LEU A C 1
ATOM 609 O O . LEU A 1 81 ? -4.261 6.387 11.553 1.00 91.62 81 LEU A O 1
ATOM 613 N N . ASP A 1 82 ? -5.349 7.873 12.846 1.00 94.25 82 ASP A N 1
ATOM 614 C CA . ASP A 1 82 ? -6.661 7.248 12.715 1.00 94.25 82 ASP A CA 1
ATOM 615 C C . ASP A 1 82 ? -7.307 7.651 11.391 1.00 94.25 82 ASP A C 1
ATOM 617 O O . ASP A 1 82 ? -7.370 8.834 11.050 1.00 94.25 82 ASP A O 1
ATOM 621 N N . ALA A 1 83 ? -7.790 6.660 10.648 1.00 92.00 83 ALA A N 1
ATOM 622 C CA . ALA A 1 83 ? -8.412 6.855 9.350 1.00 92.00 83 ALA A CA 1
ATOM 623 C C . ALA A 1 83 ? -9.641 5.951 9.200 1.00 92.00 83 ALA A C 1
ATOM 625 O O . ALA A 1 83 ? -9.530 4.739 9.409 1.00 92.00 83 ALA A O 1
ATOM 626 N N . PRO A 1 84 ? -10.818 6.490 8.835 1.00 94.12 84 PRO A N 1
ATOM 627 C CA . PRO A 1 84 ? -11.957 5.653 8.507 1.00 94.12 84 PRO A CA 1
ATOM 628 C C . PRO A 1 84 ? -11.683 4.843 7.236 1.00 94.12 84 PRO A C 1
ATOM 630 O O . PRO A 1 84 ? -11.133 5.364 6.258 1.00 94.12 84 PRO A O 1
ATOM 633 N N . TYR A 1 85 ? -12.114 3.585 7.243 1.00 93.75 85 TYR A N 1
ATOM 634 C CA . TYR A 1 85 ? -12.014 2.680 6.106 1.00 93.75 85 TYR A CA 1
ATOM 635 C C . TYR A 1 85 ? -13.353 2.014 5.779 1.00 93.75 85 TYR A C 1
ATOM 637 O O . TYR A 1 85 ? -14.213 1.833 6.646 1.00 93.75 85 TYR A O 1
ATOM 645 N N . THR A 1 86 ? -13.510 1.613 4.520 1.00 93.62 86 THR A N 1
ATOM 646 C CA . THR A 1 86 ? -14.646 0.824 4.026 1.00 93.62 86 THR A CA 1
ATOM 647 C C . THR A 1 86 ? -14.190 -0.162 2.961 1.00 93.62 86 THR A C 1
ATOM 649 O O . THR A 1 86 ? -13.374 0.186 2.112 1.00 93.62 86 THR A O 1
ATOM 652 N N . THR A 1 87 ? -14.767 -1.359 2.954 1.00 89.19 87 THR A N 1
ATOM 653 C CA . THR A 1 87 ? -14.595 -2.371 1.909 1.00 89.19 87 THR A CA 1
ATOM 654 C C . THR A 1 87 ? -15.898 -2.546 1.145 1.00 89.19 87 THR A C 1
ATOM 656 O O . THR A 1 87 ? -16.942 -2.797 1.752 1.00 89.19 87 THR A O 1
ATOM 659 N N . LYS A 1 88 ? -15.852 -2.402 -0.177 1.00 85.25 88 LYS A N 1
ATOM 660 C CA . LYS A 1 88 ? -17.008 -2.564 -1.064 1.00 85.25 88 LYS A CA 1
ATOM 661 C C . LYS A 1 88 ? -16.528 -3.040 -2.433 1.00 85.25 88 LYS A C 1
ATOM 663 O O . LYS A 1 88 ? -15.500 -2.567 -2.899 1.00 85.25 88 LYS A O 1
ATOM 668 N N . ASP A 1 89 ? -17.246 -3.980 -3.045 1.00 81.69 89 ASP A N 1
ATOM 669 C CA . ASP A 1 89 ? -16.996 -4.443 -4.421 1.00 81.69 89 ASP A CA 1
ATOM 670 C C . ASP A 1 89 ? -15.531 -4.870 -4.682 1.00 81.69 89 ASP A C 1
ATOM 672 O O . ASP A 1 89 ? -14.948 -4.552 -5.710 1.00 81.69 89 ASP A O 1
ATOM 676 N N . GLY A 1 90 ? -14.893 -5.549 -3.715 1.00 78.12 90 GLY A N 1
ATOM 677 C CA . GLY A 1 90 ? -13.490 -5.990 -3.834 1.00 78.12 90 GLY A CA 1
ATOM 678 C C . GLY A 1 90 ? -12.440 -4.879 -3.678 1.00 78.12 90 GLY A C 1
ATOM 679 O O . GLY A 1 90 ? -11.247 -5.139 -3.830 1.00 78.12 90 GLY A O 1
ATOM 680 N N . LYS A 1 91 ? -12.865 -3.658 -3.330 1.00 81.12 91 LYS A N 1
ATOM 681 C CA . LYS A 1 91 ? -12.014 -2.494 -3.063 1.00 81.12 91 LYS A CA 1
ATOM 682 C C . LYS A 1 91 ? -12.023 -2.143 -1.575 1.00 81.12 91 LYS A C 1
ATOM 684 O O . LYS A 1 91 ? -13.070 -2.155 -0.927 1.00 81.12 91 LYS A O 1
ATOM 689 N N . LEU A 1 92 ? -10.857 -1.811 -1.040 1.00 85.94 92 LEU A N 1
ATOM 690 C CA . LEU A 1 92 ? -10.642 -1.196 0.261 1.00 85.94 92 LEU A CA 1
ATOM 691 C C . LEU A 1 92 ? -10.312 0.284 0.056 1.00 85.94 92 LEU A C 1
ATOM 693 O O . LEU A 1 92 ? -9.337 0.620 -0.611 1.00 85.94 92 LEU A O 1
ATOM 697 N N . SER A 1 93 ? -11.094 1.152 0.689 1.00 87.69 93 SER A N 1
ATOM 698 C CA . SER A 1 93 ? -10.899 2.602 0.672 1.00 87.69 93 SER A CA 1
ATOM 699 C C . SER A 1 93 ? -10.589 3.106 2.079 1.00 87.69 93 SER A C 1
ATOM 701 O O . SER A 1 93 ? -11.370 2.853 2.995 1.00 87.69 93 SER A O 1
ATOM 703 N N . ILE A 1 94 ? -9.494 3.847 2.254 1.00 87.81 94 ILE A N 1
ATOM 704 C CA . ILE A 1 94 ? -9.061 4.449 3.527 1.00 87.81 94 ILE A CA 1
ATOM 705 C C . ILE A 1 94 ? -8.931 5.960 3.337 1.00 87.81 94 ILE A C 1
ATOM 707 O O . ILE A 1 94 ? -8.194 6.403 2.458 1.00 87.81 94 ILE A O 1
ATOM 711 N N . LYS A 1 95 ? -9.603 6.764 4.167 1.00 86.69 95 LYS A N 1
ATOM 712 C CA . LYS A 1 95 ? -9.546 8.235 4.082 1.00 86.69 95 LYS A CA 1
ATOM 713 C C . LYS A 1 95 ? -8.636 8.804 5.166 1.00 86.69 95 LYS A C 1
ATOM 715 O O . LYS A 1 95 ? -8.990 8.776 6.339 1.00 86.69 95 LYS A O 1
ATOM 720 N N . ALA A 1 96 ? -7.489 9.360 4.792 1.00 79.38 96 ALA A N 1
ATOM 721 C CA . ALA A 1 96 ? -6.496 9.880 5.733 1.00 79.38 96 ALA A CA 1
ATOM 722 C C . ALA A 1 96 ? -5.873 11.182 5.219 1.00 79.38 96 ALA A C 1
ATOM 724 O O . ALA A 1 96 ? -5.467 11.246 4.064 1.00 79.38 96 ALA A O 1
ATOM 725 N N . LEU A 1 97 ? -5.766 12.218 6.064 1.00 68.44 97 LEU A N 1
ATOM 726 C CA . LEU A 1 97 ? -5.124 13.505 5.721 1.00 68.44 97 LEU A CA 1
ATOM 727 C C . LEU A 1 97 ? -5.632 14.148 4.409 1.00 68.44 97 LEU A C 1
ATOM 729 O O . LEU A 1 97 ? -4.849 14.697 3.637 1.00 68.44 97 LEU A O 1
ATOM 733 N N . GLY A 1 98 ? -6.933 14.043 4.119 1.00 61.97 98 GLY A N 1
ATOM 734 C CA . GLY A 1 98 ? -7.514 14.540 2.862 1.00 61.97 98 GLY A CA 1
ATOM 735 C C . GLY A 1 98 ? -7.201 13.688 1.623 1.00 61.97 98 GLY A C 1
ATOM 736 O O . GLY A 1 98 ? -7.520 14.103 0.514 1.00 61.97 98 GLY A O 1
ATOM 737 N N . ARG A 1 99 ? -6.606 12.502 1.799 1.00 67.06 99 ARG A N 1
ATOM 738 C CA . ARG A 1 99 ? -6.224 11.535 0.755 1.00 67.06 99 ARG A CA 1
ATOM 739 C C . ARG A 1 99 ? -7.083 10.271 0.864 1.00 67.06 99 ARG A C 1
ATOM 741 O O . ARG A 1 99 ? -7.548 9.946 1.959 1.00 67.06 99 ARG A O 1
ATOM 748 N N . THR A 1 100 ? -7.252 9.548 -0.242 1.00 68.31 100 THR A N 1
ATOM 749 C CA . THR A 1 100 ? -7.978 8.269 -0.278 1.00 68.31 100 THR A CA 1
ATOM 750 C C . THR A 1 100 ? -7.064 7.165 -0.788 1.00 68.31 100 THR A C 1
ATOM 752 O O . THR A 1 100 ? -6.760 7.136 -1.967 1.00 68.31 100 THR A O 1
ATOM 755 N N . VAL A 1 101 ? -6.659 6.231 0.069 1.00 73.56 101 VAL A N 1
ATOM 756 C CA . VAL A 1 101 ? -5.938 5.028 -0.374 1.00 73.56 101 VAL A CA 1
ATOM 757 C C . VAL A 1 101 ? -6.956 3.989 -0.821 1.00 73.56 101 VAL A C 1
ATOM 759 O O . VAL A 1 101 ? -7.886 3.690 -0.075 1.00 73.56 101 VAL A O 1
ATOM 762 N N . SER A 1 102 ? -6.763 3.457 -2.023 1.00 72.12 102 SER A N 1
ATOM 763 C CA . SER A 1 102 ? -7.745 2.679 -2.777 1.00 72.12 102 SER A CA 1
ATOM 764 C C . SER A 1 102 ? -7.125 1.354 -3.234 1.00 72.12 102 SER A C 1
ATOM 766 O O . SER A 1 102 ? -6.666 1.250 -4.362 1.00 72.12 102 SER A O 1
ATOM 768 N N . LEU A 1 103 ? -7.119 0.331 -2.380 1.00 73.56 103 LEU A N 1
ATOM 769 C CA . LEU A 1 103 ? -6.565 -0.986 -2.716 1.00 73.56 103 LEU A CA 1
ATOM 770 C C . LEU A 1 103 ? -7.652 -1.873 -3.338 1.00 73.56 103 LEU A C 1
ATOM 772 O O . LEU A 1 103 ? -8.728 -2.015 -2.764 1.00 73.56 103 LEU A O 1
ATOM 776 N N . SER A 1 104 ? -7.398 -2.488 -4.488 1.00 70.69 104 SER A N 1
ATOM 777 C CA . SER A 1 104 ? -8.350 -3.376 -5.167 1.00 70.69 104 SER A CA 1
ATOM 778 C C . SER A 1 104 ? -7.653 -4.643 -5.635 1.00 70.69 104 SER A C 1
ATOM 780 O O . SER A 1 104 ? -6.661 -4.567 -6.352 1.00 70.69 104 SER A O 1
ATOM 782 N N . GLY A 1 105 ? -8.207 -5.798 -5.268 1.00 58.62 105 GLY A N 1
ATOM 783 C CA . GLY A 1 105 ? -7.764 -7.106 -5.746 1.00 58.62 105 GLY A CA 1
ATOM 784 C C . GLY A 1 105 ? -8.858 -7.734 -6.604 1.00 58.62 105 GLY A C 1
ATOM 785 O O . GLY A 1 105 ? -9.689 -8.474 -6.088 1.00 58.62 105 GLY A O 1
ATOM 786 N N . GLY A 1 106 ? -8.904 -7.404 -7.896 1.00 46.81 106 GLY A N 1
ATOM 787 C CA . GLY A 1 106 ? -9.896 -7.943 -8.833 1.00 46.81 106 GLY A CA 1
ATOM 788 C C . GLY A 1 106 ? -9.341 -8.021 -10.253 1.00 46.81 106 GLY A C 1
ATOM 789 O O . GLY A 1 106 ? -8.933 -7.003 -10.802 1.00 46.81 106 GLY A O 1
ATOM 790 N N . ASP A 1 107 ? -9.289 -9.246 -10.782 1.00 47.28 107 ASP A N 1
ATOM 791 C CA . ASP A 1 107 ? -8.914 -9.734 -12.123 1.00 47.28 107 ASP A CA 1
ATOM 792 C C . ASP A 1 107 ? -7.586 -9.304 -12.772 1.00 47.28 107 ASP A C 1
ATOM 794 O O 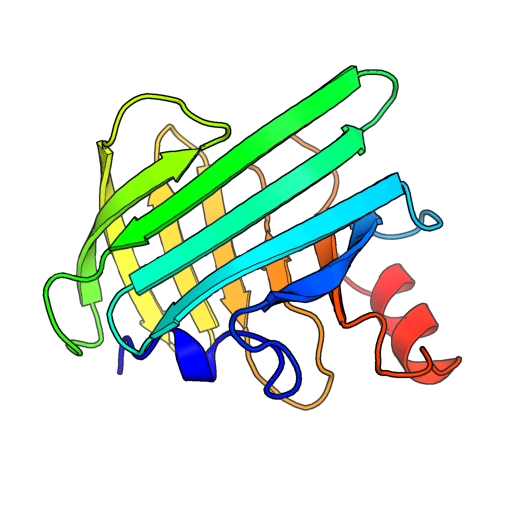. ASP A 1 107 ? -7.105 -10.034 -13.635 1.00 47.28 107 ASP A O 1
ATOM 798 N N . LYS A 1 108 ? -6.937 -8.208 -12.356 1.00 53.12 108 LYS A N 1
ATOM 799 C CA . LYS A 1 108 ? -5.806 -7.630 -13.114 1.00 53.12 108 LYS A CA 1
ATOM 800 C C . LYS A 1 108 ? -4.609 -7.150 -12.292 1.00 53.12 108 LYS A C 1
ATOM 802 O O . LYS A 1 108 ? -3.843 -6.305 -12.729 1.00 53.12 108 LYS A O 1
ATOM 807 N N . GLN A 1 109 ? -4.434 -7.700 -11.089 1.00 63.09 109 GLN A N 1
ATOM 808 C CA . GLN A 1 109 ? -3.148 -7.725 -10.371 1.00 63.09 109 GLN A CA 1
ATOM 809 C C . GLN A 1 109 ? -2.502 -6.389 -9.922 1.00 63.09 109 GLN A C 1
ATOM 811 O O . GLN A 1 109 ? -1.566 -6.424 -9.124 1.00 63.09 109 GLN A O 1
ATOM 816 N N . TRP A 1 110 ? -3.009 -5.223 -10.321 1.00 64.94 110 TRP A N 1
ATOM 817 C CA . TRP A 1 110 ? -2.516 -3.922 -9.864 1.00 64.94 110 TRP A CA 1
ATOM 818 C C . TRP A 1 110 ? -3.028 -3.554 -8.471 1.00 64.94 110 TRP A C 1
ATOM 820 O O . TRP A 1 110 ? -4.229 -3.604 -8.209 1.00 64.94 110 TRP A O 1
ATOM 830 N N . SER A 1 111 ? -2.128 -3.111 -7.587 1.00 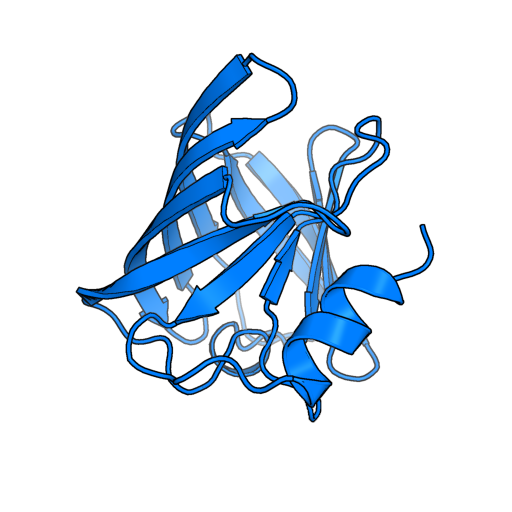68.94 111 SER A N 1
ATOM 831 C CA . SER A 1 111 ? -2.526 -2.437 -6.339 1.00 68.94 111 SER A CA 1
ATOM 832 C C . SER A 1 111 ? -2.375 -0.929 -6.523 1.00 68.94 111 SER A C 1
ATOM 834 O O . SER A 1 111 ? -1.269 -0.450 -6.765 1.00 68.94 111 SER A O 1
ATOM 836 N N . TRP A 1 112 ? -3.479 -0.187 -6.434 1.00 69.19 112 TRP A N 1
ATOM 837 C CA . TRP A 1 112 ? -3.493 1.251 -6.698 1.00 69.19 112 TRP A CA 1
ATOM 838 C C . TRP A 1 112 ? -3.446 2.080 -5.413 1.00 69.19 112 TRP A C 1
ATOM 840 O O . TRP A 1 112 ? -3.987 1.721 -4.370 1.00 69.19 112 TRP A O 1
ATOM 850 N N . ILE A 1 113 ? -2.795 3.233 -5.489 1.00 68.56 113 ILE A N 1
ATOM 851 C CA . ILE A 1 113 ? -2.824 4.264 -4.461 1.00 68.56 113 ILE A CA 1
ATOM 852 C C . ILE A 1 113 ? -3.221 5.559 -5.158 1.00 68.56 113 ILE A C 1
ATOM 854 O O . ILE A 1 113 ? -2.459 6.133 -5.935 1.00 68.56 113 ILE A O 1
ATOM 858 N N . GLU A 1 114 ? -4.434 6.017 -4.875 1.00 65.44 114 GLU A N 1
ATOM 859 C CA . GLU A 1 114 ? -4.900 7.337 -5.275 1.00 65.44 114 GLU A CA 1
ATOM 860 C C . GLU A 1 114 ? -4.421 8.349 -4.221 1.00 65.44 114 GLU A C 1
ATOM 862 O O . GLU A 1 114 ? -4.481 8.118 -3.012 1.00 65.44 114 GLU A O 1
ATOM 867 N N . VAL A 1 115 ? -3.898 9.490 -4.657 1.00 59.84 115 VAL A N 1
ATOM 868 C CA . VAL A 1 115 ? -3.525 10.575 -3.746 1.00 59.84 115 VAL A CA 1
ATOM 869 C C . VAL A 1 115 ? -4.296 11.807 -4.176 1.00 59.84 115 VAL A C 1
ATOM 871 O O . VAL A 1 115 ? -3.975 12.418 -5.188 1.00 59.84 115 VAL A O 1
ATOM 874 N N . SER A 1 116 ? -5.318 12.187 -3.405 1.00 50.50 116 SER A N 1
ATOM 875 C CA . SER A 1 116 ? -6.089 13.405 -3.669 1.00 50.50 116 SER A CA 1
ATOM 876 C C . SER A 1 116 ? -5.153 14.610 -3.827 1.00 50.50 116 SER A C 1
ATOM 878 O O . SER A 1 116 ? -4.339 14.885 -2.943 1.00 50.50 116 SER A O 1
ATOM 880 N N . GLY A 1 117 ? -5.270 15.321 -4.951 1.00 51.69 117 GLY A N 1
ATOM 881 C CA . GLY A 1 117 ? -4.413 16.462 -5.297 1.00 51.69 117 GLY A CA 1
ATOM 882 C C . GLY A 1 117 ? -3.182 16.119 -6.147 1.00 51.69 117 GLY A C 1
ATOM 883 O O . GLY A 1 117 ? -2.523 17.034 -6.632 1.00 51.69 117 GLY A O 1
ATOM 884 N N . VAL A 1 118 ? -2.892 14.835 -6.381 1.00 59.75 118 VAL A N 1
ATOM 885 C CA . VAL A 1 118 ? -1.972 14.382 -7.433 1.00 59.75 118 VAL A CA 1
ATOM 886 C C . VAL A 1 118 ? -2.834 13.923 -8.612 1.00 59.75 118 VAL A C 1
ATOM 888 O O . VAL A 1 118 ? -3.674 13.047 -8.419 1.00 59.75 118 VAL A O 1
ATOM 891 N N . PRO A 1 119 ? -2.670 14.478 -9.827 1.00 59.94 119 PRO A N 1
ATOM 892 C CA . PRO A 1 119 ? -3.487 14.120 -10.992 1.00 59.94 119 PRO A CA 1
ATOM 893 C C . PRO A 1 119 ? -3.087 12.758 -11.590 1.00 59.94 119 PRO A C 1
ATOM 895 O O . PRO A 1 119 ? -3.076 12.583 -12.804 1.00 59.94 119 PRO A O 1
ATOM 898 N N . ALA A 1 120 ? -2.669 11.816 -10.746 1.00 63.53 120 ALA A N 1
ATOM 899 C CA . ALA A 1 120 ? -2.180 10.515 -11.154 1.00 63.53 120 ALA A CA 1
ATOM 900 C C . ALA A 1 120 ? -2.320 9.490 -10.023 1.00 63.53 120 ALA A C 1
ATOM 902 O O . ALA A 1 120 ? -2.062 9.782 -8.853 1.00 63.53 120 ALA A O 1
ATOM 903 N N . SER A 1 121 ? -2.682 8.272 -10.413 1.00 69.00 121 SER A N 1
ATOM 904 C CA . SER A 1 121 ? -2.720 7.095 -9.548 1.00 69.00 121 SER A CA 1
ATOM 905 C C . SER A 1 121 ? -1.364 6.399 -9.564 1.00 69.00 121 SER A C 1
ATOM 907 O O . SER A 1 121 ? -0.715 6.317 -10.610 1.00 69.00 121 SER A O 1
ATOM 909 N N . ILE A 1 122 ? -0.934 5.897 -8.410 1.00 74.31 122 ILE A N 1
ATOM 910 C CA . ILE A 1 122 ? 0.300 5.121 -8.273 1.00 74.31 122 ILE A CA 1
ATOM 911 C C . ILE A 1 122 ? -0.071 3.641 -8.313 1.00 74.31 122 ILE A C 1
ATOM 913 O O . ILE A 1 122 ? -0.863 3.193 -7.487 1.00 74.31 122 ILE A O 1
ATOM 917 N N . GLY A 1 123 ? 0.480 2.898 -9.266 1.00 78.19 123 GLY A N 1
ATOM 918 C CA . GLY A 1 123 ? 0.302 1.454 -9.396 1.00 78.19 123 GLY A CA 1
ATOM 919 C C . GLY A 1 123 ? 1.485 0.695 -8.803 1.00 78.19 123 GLY A C 1
ATOM 920 O O . GLY A 1 123 ? 2.629 1.133 -8.919 1.00 78.19 123 GLY A O 1
ATOM 921 N N . ILE A 1 124 ? 1.215 -0.445 -8.175 1.00 80.94 124 ILE A N 1
ATOM 922 C CA . ILE A 1 124 ? 2.223 -1.375 -7.656 1.00 80.94 124 ILE A CA 1
ATOM 923 C C . ILE A 1 124 ? 2.100 -2.718 -8.385 1.00 80.94 124 ILE A C 1
ATOM 925 O O . ILE A 1 124 ? 1.000 -3.284 -8.424 1.00 80.94 124 ILE A O 1
ATOM 929 N N . TRP A 1 125 ? 3.229 -3.239 -8.883 1.00 81.94 125 TRP A N 1
ATOM 930 C CA . TRP A 1 125 ? 3.329 -4.534 -9.569 1.00 81.94 125 TRP A CA 1
ATOM 931 C C . TRP A 1 125 ? 4.467 -5.403 -9.006 1.00 81.94 125 TRP A C 1
ATOM 933 O O . TRP A 1 125 ? 5.590 -4.917 -8.904 1.00 81.94 125 TRP A O 1
ATOM 943 N N . PRO A 1 126 ? 4.240 -6.675 -8.634 1.00 79.81 126 PRO A N 1
ATOM 944 C CA . PRO A 1 126 ?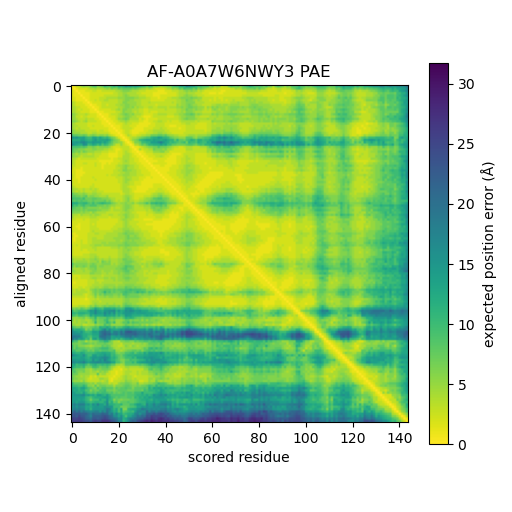 5.309 -7.547 -8.147 1.00 79.81 126 PRO A CA 1
ATOM 945 C C . PRO A 1 126 ? 6.364 -7.825 -9.225 1.00 79.81 126 PRO A C 1
ATOM 947 O O . PRO A 1 126 ? 6.029 -8.250 -10.329 1.00 79.81 126 PRO A O 1
ATOM 950 N N . THR A 1 127 ? 7.649 -7.695 -8.884 1.00 82.88 127 THR A N 1
ATOM 951 C CA . THR A 1 127 ? 8.751 -7.902 -9.847 1.00 82.88 127 THR A CA 1
ATOM 952 C C . THR A 1 127 ? 8.891 -9.354 -10.306 1.00 82.88 127 THR A C 1
ATOM 954 O O . THR A 1 127 ? 9.514 -9.635 -11.325 1.00 82.88 127 THR A O 1
ATOM 957 N N . SER A 1 128 ? 8.339 -10.306 -9.549 1.00 75.50 128 SER A N 1
ATOM 958 C CA . SER A 1 128 ? 8.310 -11.724 -9.928 1.00 75.50 128 SER A CA 1
ATOM 959 C C . SER A 1 128 ? 7.352 -12.039 -11.077 1.00 75.50 128 SER A C 1
ATOM 961 O O . SER A 1 128 ? 7.383 -13.156 -11.593 1.00 75.50 128 SER A O 1
ATOM 963 N N . HIS A 1 129 ? 6.488 -11.099 -11.469 1.00 73.25 129 HIS A N 1
ATOM 964 C CA . HIS A 1 129 ? 5.484 -11.304 -12.505 1.00 73.25 129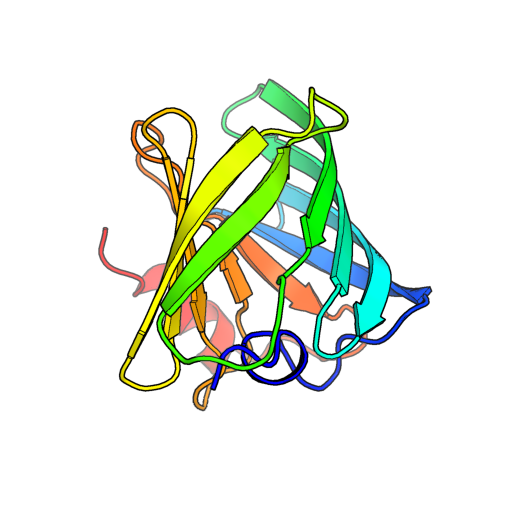 HIS A CA 1
ATOM 965 C C . HIS A 1 129 ? 5.827 -10.470 -13.733 1.00 73.25 129 HIS A C 1
ATOM 967 O O . HIS A 1 129 ? 5.934 -9.249 -13.658 1.00 73.25 129 HIS A O 1
ATOM 973 N N . ALA A 1 130 ? 5.982 -11.138 -14.878 1.00 70.69 130 ALA A N 1
ATOM 974 C CA . ALA A 1 130 ? 6.154 -10.443 -16.144 1.00 70.69 130 ALA A CA 1
ATOM 975 C C . ALA A 1 130 ? 4.898 -9.616 -16.430 1.00 70.69 130 ALA A C 1
ATOM 977 O O . ALA A 1 130 ? 3.801 -10.172 -16.512 1.00 70.69 130 ALA A O 1
ATOM 978 N N . LEU A 1 131 ? 5.083 -8.305 -16.563 1.00 68.75 131 LEU A N 1
ATOM 979 C CA . LEU A 1 131 ? 4.029 -7.401 -16.984 1.00 68.75 131 LEU A CA 1
ATOM 980 C C . LEU A 1 131 ? 3.687 -7.706 -18.446 1.00 68.75 131 LEU A C 1
ATOM 982 O O . LEU A 1 131 ? 4.581 -7.734 -19.295 1.00 68.75 131 LEU A O 1
ATOM 986 N N . ARG A 1 132 ? 2.424 -8.020 -18.738 1.00 67.44 132 ARG A N 1
ATOM 987 C CA . ARG A 1 132 ? 1.981 -8.304 -20.109 1.00 67.44 132 ARG A CA 1
ATOM 988 C C . ARG A 1 132 ? 1.490 -7.020 -20.769 1.00 67.44 132 ARG A C 1
ATOM 990 O O . ARG A 1 132 ? 1.070 -6.095 -20.083 1.00 67.44 132 ARG A O 1
ATOM 997 N N . GLU A 1 133 ? 1.465 -6.987 -22.102 1.00 62.75 133 GLU A N 1
ATOM 998 C CA . GLU A 1 133 ? 0.936 -5.836 -22.860 1.00 62.75 133 GLU A CA 1
ATOM 999 C C . GLU A 1 133 ? -0.497 -5.462 -22.432 1.00 62.75 133 GLU A C 1
ATOM 1001 O O . GLU A 1 133 ? -0.838 -4.286 -22.357 1.00 62.75 133 GLU A O 1
ATOM 1006 N N . GLU A 1 134 ? -1.327 -6.451 -22.087 1.00 62.50 134 GLU A N 1
ATOM 1007 C CA . GLU A 1 134 ? -2.681 -6.234 -21.558 1.00 62.50 134 GLU A CA 1
ATOM 1008 C C . GLU A 1 134 ? -2.691 -5.475 -20.217 1.00 62.50 134 GLU A C 1
ATOM 1010 O O . GLU A 1 134 ? -3.530 -4.596 -20.016 1.00 62.50 134 GLU A O 1
ATOM 1015 N N . ASP A 1 135 ? -1.718 -5.744 -19.344 1.00 62.06 135 ASP A N 1
ATOM 1016 C CA . ASP A 1 135 ? -1.580 -5.101 -18.035 1.00 62.06 135 ASP A CA 1
ATOM 1017 C C . ASP A 1 135 ? -1.013 -3.673 -18.160 1.00 62.06 135 ASP A C 1
ATOM 1019 O O . ASP A 1 135 ? -1.353 -2.791 -17.366 1.00 62.06 135 ASP A O 1
ATOM 1023 N N . GLU A 1 136 ? -0.177 -3.424 -19.176 1.00 60.53 136 GLU A N 1
ATOM 1024 C CA . GLU A 1 136 ? 0.310 -2.085 -19.543 1.00 60.53 136 GLU A CA 1
ATOM 1025 C C . GLU A 1 136 ? -0.807 -1.204 -20.121 1.00 60.53 136 GLU A C 1
ATOM 1027 O O . GLU A 1 136 ? -0.844 0.004 -19.873 1.00 60.53 136 GLU A O 1
ATOM 1032 N N . MET A 1 137 ? -1.753 -1.789 -20.862 1.00 57.91 137 MET A N 1
ATOM 1033 C CA . MET A 1 137 ? -2.906 -1.058 -21.396 1.00 57.91 137 MET A CA 1
ATOM 1034 C C . MET A 1 137 ? -3.855 -0.575 -20.289 1.00 57.91 137 MET A C 1
ATOM 1036 O O . MET A 1 137 ? -4.374 0.540 -20.376 1.00 57.91 137 MET A O 1
ATOM 1040 N N . ASP A 1 138 ? -4.041 -1.347 -19.215 1.00 59.22 138 ASP A N 1
ATOM 1041 C CA . ASP A 1 138 ? -4.799 -0.893 -18.038 1.00 59.22 138 ASP A CA 1
ATOM 1042 C C . ASP A 1 138 ? -4.083 0.236 -17.284 1.00 59.22 138 ASP A C 1
ATOM 1044 O O . ASP A 1 138 ? -4.729 1.139 -16.748 1.00 59.22 138 ASP A O 1
ATOM 1048 N N . LEU A 1 139 ? -2.748 0.254 -17.331 1.00 56.94 139 LEU A N 1
ATOM 1049 C CA . LEU A 1 139 ? -1.927 1.367 -16.852 1.00 56.94 139 LEU A CA 1
ATOM 1050 C C . LEU A 1 139 ? -2.166 2.662 -17.631 1.00 56.94 139 LEU A C 1
ATOM 1052 O O . LEU A 1 139 ? -1.828 3.729 -17.131 1.00 56.94 139 LEU A O 1
ATOM 1056 N N . ALA A 1 140 ? -2.712 2.583 -18.848 1.00 50.16 140 ALA A N 1
ATOM 1057 C CA . ALA A 1 140 ? -3.093 3.738 -19.655 1.00 50.16 140 ALA A CA 1
ATOM 1058 C C . ALA A 1 140 ? -4.584 4.111 -19.517 1.00 50.16 140 ALA A C 1
ATOM 1060 O O . ALA A 1 140 ? -4.949 5.278 -19.720 1.00 50.16 140 ALA A O 1
ATOM 1061 N N . GLY A 1 141 ? -5.425 3.129 -19.173 1.00 43.53 141 GLY A N 1
AT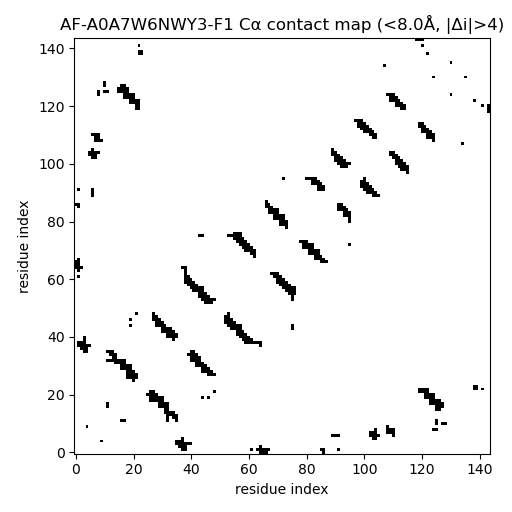OM 1062 C CA . GLY A 1 141 ? -6.886 3.216 -19.104 1.00 43.53 141 GLY A CA 1
ATOM 1063 C C . GLY A 1 141 ? -7.483 3.426 -17.710 1.00 43.53 141 GLY A C 1
ATOM 1064 O O . GLY A 1 141 ? -8.705 3.499 -17.602 1.00 43.53 141 GLY A O 1
ATOM 1065 N N . ALA A 1 142 ? -6.674 3.536 -16.651 1.00 50.03 142 ALA A N 1
ATOM 1066 C CA . ALA A 1 142 ? -7.151 3.978 -15.342 1.00 50.03 142 ALA A CA 1
ATOM 1067 C C . ALA A 1 142 ? -7.599 5.449 -15.443 1.00 50.03 142 ALA A C 1
ATOM 1069 O O . ALA A 1 142 ? -6.813 6.369 -15.226 1.00 50.03 142 ALA A O 1
ATOM 1070 N N . ASP A 1 143 ? -8.838 5.684 -15.871 1.00 37.84 143 ASP A N 1
ATOM 1071 C CA . ASP A 1 143 ? -9.421 7.022 -15.908 1.00 37.84 143 ASP A CA 1
ATOM 1072 C C . ASP A 1 143 ? -9.394 7.640 -14.500 1.00 37.84 143 ASP A C 1
ATOM 1074 O O . ASP A 1 143 ? -9.694 6.982 -13.500 1.00 37.84 143 ASP A O 1
ATOM 1078 N N . ALA A 1 144 ? -8.938 8.894 -14.460 1.00 37.38 144 ALA A N 1
ATOM 1079 C CA . ALA A 1 144 ? -8.805 9.734 -13.273 1.00 37.38 144 ALA A CA 1
ATOM 1080 C C . ALA A 1 144 ? -10.162 10.169 -12.701 1.00 37.38 144 ALA A C 1
ATOM 1082 O O . ALA A 1 144 ? -11.110 10.361 -13.497 1.00 37.38 144 ALA A O 1
#

Sequence (144 aa):
MADLTKFVNPALKQGETYDVYLNRFPQIGSGNVKALQPLQADLYVDAKILGNAIKGDILIRMPDLAPSGTCKISFLGGPLLDAPYTTKDGKLSIKALGRTVSLSGGDKQWSWIEVSGVPASIGIWPTSHALREEDEMDLAGADA

Secondary structure (DSSP, 8-state):
---GGGSS-TT--TT-EEEEEETTSSEEEEEEEEEEETTEEEEEEEEEETTEEEEEEEEEE-SSS-SEEEEEEESTT---EEEEEEEETTEEEEEETTEEEEEE-SSS-PEEE--TTSSSPEEEEETTSPPPHHHHHHHHH---

Radius of gyration: 14.03 Å; Cα contacts (8 Å, |Δi|>4): 359; chains: 1; bounding box: 29×29×37 Å

pLDDT: mean 79.53, std 14.03, range [37.38, 96.31]

Organism: NCBI:txid1268553